Protein AF-A0A2G6Q7E4-F1 (afdb_monomer)

Nearest PDB structures (foldseek):
  8eja-assembly1_B  TM=3.509E-01  e=7.124E+00  synthetic construct

Sequence (103 aa):
MKKKIQYIIYLFSYLPIYIFAYPVIFILGMAMDSPNEEHYIVQSMFYIFIVLITIGGAWVLNFLFRVSLKLEKNTVYTKTIFIMHLVLIPATPYVFLLGLHYL

Radius of gyration: 16.08 Å; Cα contacts (8 Å, |Δi|>4): 53; chains: 1; bounding box: 31×25×47 Å

Foldseek 3Di:
DLQVVLLVCLLCQLVVLCVVCVVVLVVLLVLCVDPVHDNVVSVVVLVVSLVVSLVVSLVVSVVCCVPPRPDDPPDPSVVVSSVVSSVCSSVVSVVVSVVVVVD

Secondary structure (DSSP, 8-state):
-HHHHHHHHHHHTTHHHHHHHHHHHHHHHHHHH-TTS-HHHHHHHHHHHHHHHHHHHHHHHHHHIIIII-PPTT-HHHHHHHHHHHHHHHHHHHHHHHHHHT-

Mean predicted aligned error: 5.51 Å

Solvent-accessible surface area (backbone atoms only — no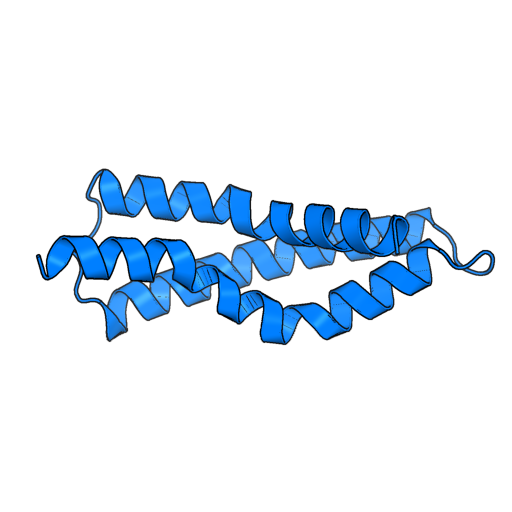t comparable to full-atom values): 5936 Å² total; per-residue (Å²): 111,72,70,61,52,53,52,52,52,56,65,53,55,60,59,67,52,45,73,73,44,43,67,58,54,51,52,52,52,56,48,60,73,36,90,88,49,63,54,70,58,52,51,51,53,50,53,54,48,39,52,50,52,35,54,52,42,55,51,51,46,53,48,48,43,67,71,74,62,74,62,73,78,90,36,71,69,54,48,52,46,54,54,48,47,72,49,52,54,52,46,47,60,54,56,52,52,56,53,58,75,77,107

pLDDT: mean 84.37, std 7.52, range [57.47, 93.56]

Organism: NCBI:txid2039284

Structure (mmCIF, N/CA/C/O backbone):
data_AF-A0A2G6Q7E4-F1
#
_entry.id   AF-A0A2G6Q7E4-F1
#
loop_
_atom_site.group_PDB
_atom_site.id
_atom_site.type_symbol
_atom_site.label_atom_id
_atom_site.label_alt_id
_atom_site.label_comp_id
_atom_site.label_asym_id
_atom_site.label_entity_id
_atom_site.label_seq_id
_atom_site.pdbx_PDB_ins_code
_atom_site.Cartn_x
_atom_site.Cartn_y
_atom_site.Cartn_z
_atom_site.occupancy
_atom_site.B_iso_or_equiv
_atom_site.auth_seq_id
_atom_site.auth_comp_id
_atom_site.auth_asym_id
_atom_site.auth_atom_id
_atom_site.pdbx_PDB_model_num
ATOM 1 N N . MET A 1 1 ? -16.741 8.997 19.922 1.00 57.47 1 MET A N 1
ATOM 2 C CA . MET A 1 1 ? -15.858 9.641 18.916 1.00 57.47 1 MET A CA 1
ATOM 3 C C . MET A 1 1 ? -14.502 8.954 18.749 1.00 57.47 1 MET A C 1
ATOM 5 O O . MET A 1 1 ? -14.146 8.682 17.612 1.00 57.47 1 MET A O 1
ATOM 9 N N . LYS A 1 2 ? -13.790 8.589 19.831 1.00 70.38 2 LYS A N 1
ATOM 10 C CA . LYS A 1 2 ? -12.447 7.960 19.777 1.00 70.38 2 LYS A CA 1
ATOM 11 C C . LYS A 1 2 ? -12.329 6.748 18.827 1.00 70.38 2 LYS A C 1
ATOM 13 O O . LYS A 1 2 ? -11.458 6.745 17.969 1.00 70.38 2 LYS A O 1
ATOM 18 N N . LYS A 1 3 ? -13.262 5.783 18.898 1.00 73.62 3 LYS A N 1
ATOM 19 C CA . LYS A 1 3 ? -13.257 4.584 18.029 1.00 73.62 3 LYS A CA 1
ATOM 20 C C . LYS A 1 3 ? -13.455 4.895 16.535 1.00 73.62 3 LYS A C 1
ATOM 22 O O . LYS A 1 3 ? -12.809 4.277 15.702 1.00 73.62 3 LYS A O 1
ATOM 27 N N . LYS A 1 4 ? -14.309 5.869 16.184 1.00 81.25 4 LYS A N 1
ATOM 28 C CA . LYS A 1 4 ? -14.559 6.250 14.776 1.00 81.25 4 LYS A CA 1
ATOM 29 C C . LYS A 1 4 ? -13.291 6.806 14.122 1.00 81.25 4 LYS A C 1
ATOM 31 O O . LYS A 1 4 ? -12.947 6.406 13.020 1.00 81.25 4 LYS A O 1
ATOM 36 N N . ILE A 1 5 ? -12.571 7.665 14.845 1.00 83.62 5 ILE A N 1
ATOM 37 C CA . ILE A 1 5 ? -11.306 8.250 14.382 1.00 83.62 5 ILE A CA 1
ATOM 38 C C . ILE A 1 5 ? -10.247 7.157 14.181 1.00 83.62 5 ILE A C 1
ATOM 40 O O . ILE A 1 5 ? -9.564 7.158 13.166 1.00 83.62 5 ILE A O 1
ATOM 44 N N . GLN A 1 6 ? -10.157 6.178 15.087 1.00 83.88 6 GLN A N 1
ATOM 45 C CA . GLN A 1 6 ? -9.225 5.053 14.940 1.00 83.88 6 GLN A CA 1
ATOM 46 C C . GLN A 1 6 ? -9.500 4.213 13.684 1.00 83.88 6 GLN A C 1
ATOM 48 O O . GLN A 1 6 ? -8.553 3.793 13.027 1.00 83.88 6 GLN A O 1
ATOM 53 N N . TYR A 1 7 ? -10.768 4.001 13.317 1.00 83.94 7 TYR A N 1
ATOM 54 C CA . TYR A 1 7 ? -11.120 3.304 12.074 1.00 83.94 7 TYR A CA 1
ATOM 55 C C . TYR A 1 7 ? -10.785 4.112 10.819 1.00 83.94 7 TYR A C 1
ATOM 57 O O . TYR A 1 7 ? -10.328 3.533 9.840 1.00 83.94 7 TYR A O 1
ATOM 65 N N . ILE A 1 8 ? -10.966 5.434 10.852 1.00 86.69 8 ILE A N 1
ATOM 66 C CA . ILE A 1 8 ? -10.571 6.317 9.745 1.00 86.69 8 ILE A CA 1
ATOM 67 C C . ILE A 1 8 ? -9.050 6.285 9.567 1.00 86.69 8 ILE A C 1
ATOM 69 O O . ILE A 1 8 ? -8.566 6.064 8.463 1.00 86.69 8 ILE A O 1
ATOM 73 N N . ILE A 1 9 ? -8.291 6.427 10.657 1.00 85.62 9 ILE A N 1
A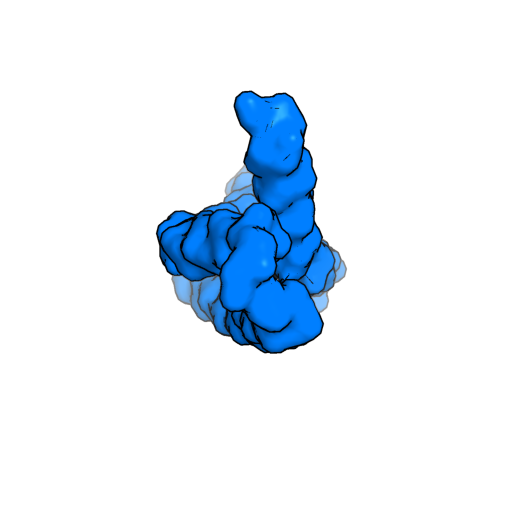TOM 74 C CA . ILE A 1 9 ? -6.826 6.316 10.624 1.00 85.62 9 ILE A CA 1
ATOM 75 C C . ILE A 1 9 ? -6.412 4.944 10.086 1.00 85.62 9 ILE A C 1
ATOM 77 O O . ILE A 1 9 ? -5.498 4.856 9.272 1.00 85.62 9 ILE A O 1
ATOM 81 N N . TYR A 1 10 ? -7.107 3.877 10.490 1.00 84.75 10 TYR A N 1
ATOM 82 C CA . TYR A 1 10 ? -6.835 2.538 9.982 1.00 84.75 10 TYR A CA 1
ATOM 83 C C . TYR A 1 10 ? -7.084 2.431 8.473 1.00 84.75 10 TYR A C 1
ATOM 85 O O . TYR A 1 10 ? -6.235 1.898 7.768 1.00 84.75 10 TYR A O 1
ATOM 93 N N . LEU A 1 11 ? -8.180 2.997 7.961 1.00 87.69 11 LEU A N 1
ATOM 94 C CA . LEU A 1 11 ? -8.479 3.023 6.527 1.00 87.69 11 LEU A CA 1
ATOM 95 C C . LEU A 1 11 ? -7.413 3.759 5.704 1.00 87.69 11 LEU A C 1
ATOM 97 O O . LEU A 1 11 ? -7.135 3.349 4.587 1.00 87.69 11 LEU A O 1
ATOM 101 N N . PHE A 1 12 ? -6.808 4.823 6.235 1.00 87.69 12 PHE A N 1
ATOM 102 C CA . PHE A 1 12 ? -5.767 5.586 5.532 1.00 87.69 12 PHE A CA 1
ATOM 103 C C . PHE A 1 12 ? -4.340 5.096 5.805 1.00 87.69 12 PHE A C 1
ATOM 105 O O . PHE A 1 12 ? -3.389 5.600 5.209 1.00 87.69 12 PHE A O 1
ATOM 112 N N . SER A 1 13 ? -4.165 4.094 6.669 1.00 86.00 13 SER A N 1
ATOM 113 C CA . SER A 1 13 ? -2.838 3.622 7.088 1.00 86.00 13 SER A CA 1
ATOM 114 C C . SER A 1 13 ? -2.037 2.896 6.000 1.00 86.00 13 SER A C 1
ATOM 116 O O . SER A 1 13 ? -0.877 2.566 6.226 1.00 86.00 13 SER A O 1
ATOM 118 N N . TYR A 1 14 ? -2.609 2.703 4.809 1.00 86.81 14 TYR A N 1
ATOM 119 C CA . TYR A 1 14 ? -1.891 2.213 3.632 1.00 86.81 14 TYR A CA 1
ATOM 120 C C . TYR A 1 14 ? -1.161 3.286 2.837 1.00 86.81 14 TYR A C 1
ATOM 122 O O . TYR A 1 14 ? -0.219 2.957 2.123 1.00 86.81 14 TYR A O 1
ATOM 130 N N . LEU A 1 15 ? -1.538 4.559 2.982 1.00 87.69 15 LEU A N 1
ATOM 131 C CA . LEU A 1 15 ? -0.885 5.653 2.261 1.00 87.69 15 LEU A CA 1
ATOM 132 C C . LEU A 1 15 ? 0.640 5.713 2.489 1.00 87.69 15 LEU A C 1
ATOM 134 O O . LEU A 1 15 ? 1.366 5.889 1.511 1.00 87.69 15 LEU A O 1
ATOM 138 N N . PRO A 1 16 ? 1.169 5.504 3.714 1.00 86.62 16 PRO A N 1
ATOM 139 C CA . PRO A 1 16 ? 2.611 5.505 3.950 1.00 86.62 16 PRO A CA 1
ATOM 140 C C . PRO A 1 16 ? 3.385 4.425 3.186 1.00 86.62 16 PRO A C 1
ATOM 142 O O . PRO A 1 16 ? 4.570 4.618 2.932 1.00 86.62 16 PRO A O 1
ATOM 145 N N . ILE A 1 17 ? 2.748 3.315 2.785 1.00 86.94 17 ILE A N 1
ATOM 146 C CA . ILE A 1 17 ? 3.403 2.278 1.966 1.00 86.94 17 ILE A CA 1
ATOM 147 C C . ILE A 1 17 ? 3.915 2.895 0.663 1.00 86.94 17 ILE A C 1
ATOM 149 O O . ILE A 1 17 ? 5.013 2.568 0.213 1.00 86.94 17 ILE A O 1
ATOM 153 N N . TYR A 1 18 ? 3.161 3.832 0.084 1.00 85.75 18 TYR A N 1
ATOM 154 C CA . TYR A 1 18 ? 3.538 4.447 -1.182 1.00 85.75 18 TYR A CA 1
ATOM 155 C C . TYR A 1 18 ? 4.696 5.410 -1.073 1.00 85.75 18 TYR A C 1
ATOM 157 O O . TYR A 1 18 ? 5.393 5.565 -2.059 1.00 85.75 18 TYR A O 1
ATOM 165 N N . ILE A 1 19 ? 4.978 5.988 0.094 1.00 86.94 19 ILE A N 1
ATOM 166 C CA . ILE A 1 19 ? 6.189 6.806 0.260 1.00 86.94 19 ILE A CA 1
ATOM 167 C C . ILE A 1 19 ? 7.429 5.963 -0.076 1.00 86.94 19 ILE A C 1
ATOM 169 O O . ILE A 1 19 ? 8.340 6.434 -0.750 1.00 86.94 19 ILE A O 1
ATOM 173 N N . PHE A 1 20 ? 7.427 4.690 0.329 1.00 86.25 20 PHE A N 1
ATOM 174 C CA . PHE A 1 20 ? 8.513 3.753 0.047 1.00 86.25 20 PHE A CA 1
ATOM 175 C C . PHE A 1 20 ? 8.378 3.062 -1.313 1.00 86.25 20 PHE A C 1
ATOM 177 O O . PHE A 1 20 ? 9.387 2.757 -1.943 1.00 86.25 20 PHE A O 1
ATOM 184 N N . ALA A 1 21 ? 7.152 2.812 -1.781 1.00 89.31 21 ALA A N 1
ATOM 185 C CA . ALA A 1 21 ? 6.921 2.169 -3.074 1.00 89.31 21 ALA A CA 1
ATOM 186 C C . ALA A 1 21 ? 7.134 3.120 -4.266 1.00 89.31 21 ALA A C 1
ATOM 188 O O . ALA A 1 21 ? 7.465 2.662 -5.358 1.00 89.31 21 ALA A O 1
ATOM 189 N N . TYR A 1 22 ? 6.954 4.429 -4.066 1.00 88.44 22 TYR A N 1
ATOM 190 C CA . TYR A 1 22 ? 6.925 5.437 -5.127 1.00 88.44 22 TYR A CA 1
ATOM 191 C C . TYR A 1 22 ? 8.161 5.435 -6.032 1.00 88.44 22 TYR A C 1
ATOM 193 O O . TYR A 1 22 ? 7.969 5.405 -7.245 1.00 88.44 22 TYR A O 1
ATOM 201 N N . PRO A 1 23 ? 9.411 5.403 -5.522 1.00 90.25 23 PRO A N 1
ATOM 202 C CA . PRO A 1 23 ? 10.586 5.395 -6.394 1.00 90.25 23 PRO A CA 1
ATOM 203 C C . PRO A 1 23 ? 10.588 4.212 -7.368 1.00 90.25 23 PRO A C 1
ATOM 205 O O . PRO A 1 23 ? 10.939 4.367 -8.533 1.00 90.25 23 PRO A O 1
ATOM 208 N N . VAL A 1 24 ? 10.140 3.042 -6.908 1.00 91.38 24 VAL A N 1
ATOM 209 C CA . VAL A 1 24 ? 10.069 1.835 -7.739 1.00 91.38 24 VAL A CA 1
ATOM 210 C C . VAL A 1 24 ? 8.935 1.942 -8.757 1.00 91.38 24 VAL A C 1
ATOM 212 O O . VAL A 1 24 ? 9.149 1.640 -9.927 1.00 91.38 24 VAL A O 1
ATOM 215 N N . ILE A 1 25 ? 7.756 2.425 -8.344 1.00 90.06 25 ILE A N 1
ATOM 216 C CA . ILE A 1 25 ? 6.620 2.665 -9.253 1.00 90.06 25 ILE A CA 1
ATOM 217 C C . ILE A 1 25 ? 7.017 3.650 -10.356 1.00 90.06 25 ILE A C 1
ATOM 219 O O . ILE A 1 25 ? 6.704 3.417 -11.517 1.00 90.06 25 ILE A O 1
ATOM 223 N N . PHE A 1 26 ? 7.726 4.722 -10.003 1.00 88.44 26 PHE A N 1
ATOM 224 C CA . PHE A 1 26 ? 8.169 5.743 -10.945 1.00 88.44 26 PHE A CA 1
ATOM 225 C C . PHE A 1 26 ? 9.166 5.189 -1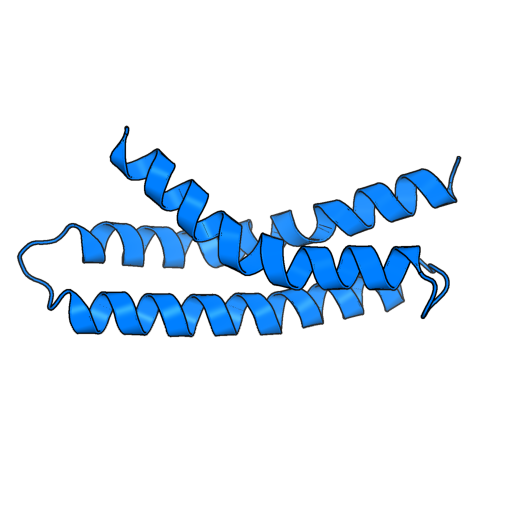1.971 1.00 88.44 26 PHE A C 1
ATOM 227 O O . PHE A 1 26 ? 8.979 5.384 -13.169 1.00 88.44 26 PHE A O 1
ATOM 234 N N . ILE A 1 27 ? 10.185 4.446 -11.523 1.00 90.19 27 ILE A N 1
ATOM 235 C CA . ILE A 1 27 ? 11.172 3.819 -12.419 1.00 90.19 27 ILE A CA 1
ATOM 236 C C . ILE A 1 27 ? 10.497 2.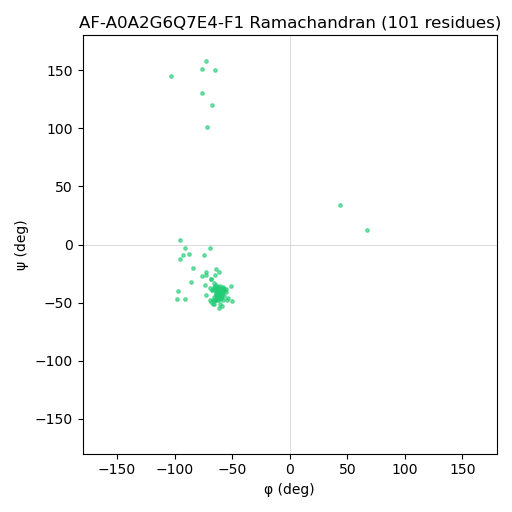814 -13.357 1.00 90.19 27 ILE A C 1
ATOM 238 O O . ILE A 1 27 ? 10.752 2.840 -14.558 1.00 90.19 27 ILE A O 1
ATOM 242 N N . LEU A 1 28 ? 9.614 1.958 -12.831 1.00 89.81 28 LEU A N 1
ATOM 243 C CA . LEU A 1 28 ? 8.876 0.993 -13.649 1.00 89.81 28 LEU A CA 1
ATOM 244 C C . LEU A 1 28 ? 7.916 1.685 -14.624 1.00 89.81 28 LEU A C 1
ATOM 246 O O . LEU A 1 28 ? 7.778 1.228 -15.752 1.00 89.81 28 LEU A O 1
ATOM 250 N N . GLY A 1 29 ? 7.295 2.795 -14.217 1.00 85.38 29 GLY A N 1
ATOM 251 C CA . GLY A 1 29 ? 6.467 3.635 -15.082 1.00 85.38 29 GLY A CA 1
ATOM 252 C C . GLY A 1 29 ? 7.247 4.170 -16.279 1.00 85.38 29 GLY A C 1
ATOM 253 O O . GLY A 1 29 ? 6.861 3.925 -17.414 1.00 85.38 29 GLY A O 1
ATOM 254 N N . MET A 1 30 ? 8.399 4.801 -16.035 1.00 86.81 30 MET A N 1
ATOM 255 C CA . MET A 1 30 ? 9.263 5.289 -17.117 1.00 86.81 30 MET A CA 1
ATOM 256 C C . MET A 1 30 ? 9.786 4.157 -18.012 1.00 86.81 30 MET A C 1
ATOM 258 O O . MET A 1 30 ? 9.890 4.328 -19.222 1.00 86.81 30 MET A O 1
ATOM 262 N N . ALA A 1 31 ? 10.115 2.997 -17.434 1.00 87.75 31 ALA A N 1
ATOM 263 C CA . ALA A 1 31 ? 10.563 1.837 -18.201 1.00 87.75 31 ALA A CA 1
ATOM 264 C C . ALA A 1 31 ? 9.456 1.276 -19.112 1.00 87.75 31 ALA A C 1
ATOM 266 O O . ALA A 1 31 ? 9.761 0.804 -20.202 1.00 87.75 31 ALA A O 1
ATOM 267 N N . MET A 1 32 ? 8.182 1.353 -18.704 1.00 84.69 32 MET A N 1
ATOM 268 C CA . MET A 1 32 ? 7.054 0.929 -19.544 1.00 84.69 32 MET A CA 1
ATOM 269 C C . MET A 1 32 ? 6.838 1.833 -20.760 1.00 84.69 32 MET A C 1
ATOM 271 O O . MET A 1 32 ? 6.386 1.326 -21.783 1.00 84.69 32 MET A O 1
ATOM 275 N N . ASP A 1 33 ? 7.184 3.118 -20.668 1.00 83.31 33 ASP A N 1
ATOM 276 C CA . ASP A 1 33 ? 7.064 4.081 -21.774 1.00 83.31 33 ASP A CA 1
ATOM 277 C C . ASP A 1 33 ? 8.309 4.113 -22.688 1.00 83.31 33 ASP A C 1
ATOM 279 O O . ASP A 1 33 ? 8.298 4.745 -23.746 1.00 83.31 33 ASP A O 1
ATOM 283 N N . SER A 1 34 ? 9.397 3.432 -22.309 1.00 83.94 34 SER A N 1
ATOM 284 C CA . SER A 1 34 ? 10.634 3.381 -23.093 1.00 83.94 34 SER A CA 1
ATOM 285 C C . SER A 1 34 ? 10.502 2.440 -24.299 1.00 83.94 34 SER A C 1
ATOM 287 O O . SER A 1 34 ? 10.166 1.271 -24.118 1.00 83.94 34 SER A O 1
ATOM 289 N N . PRO A 1 35 ? 10.868 2.874 -25.521 1.00 82.25 35 PRO A N 1
ATOM 290 C CA . PRO A 1 35 ? 10.856 2.010 -26.703 1.00 82.25 35 PRO A CA 1
ATOM 291 C C . PRO A 1 35 ? 12.009 0.992 -26.728 1.00 82.25 35 PRO A C 1
ATOM 293 O O . PRO A 1 35 ? 12.043 0.129 -27.601 1.00 82.25 35 PRO A O 1
ATOM 296 N N . ASN A 1 36 ? 12.976 1.112 -25.812 1.00 86.25 36 ASN A N 1
ATOM 297 C CA . ASN A 1 36 ? 14.166 0.259 -25.767 1.00 86.25 36 ASN A CA 1
ATOM 298 C C . ASN A 1 36 ? 13.998 -0.969 -24.860 1.00 86.25 36 ASN A C 1
ATOM 300 O O . ASN A 1 36 ? 14.877 -1.827 -24.845 1.00 86.25 36 ASN A O 1
ATOM 304 N N . GLU A 1 37 ? 12.913 -1.039 -24.089 1.00 83.88 37 GLU A N 1
ATOM 305 C CA . GLU A 1 37 ? 12.686 -2.096 -23.108 1.00 83.88 37 GLU A CA 1
ATOM 306 C C . GLU A 1 37 ? 11.678 -3.126 -23.622 1.00 83.88 37 GLU A C 1
ATOM 308 O O . GLU A 1 37 ? 10.698 -2.803 -24.297 1.00 83.88 37 GLU A O 1
ATOM 313 N N . GLU A 1 38 ? 11.874 -4.393 -23.259 1.00 89.50 38 GLU A N 1
ATOM 314 C CA . GLU A 1 38 ? 10.878 -5.424 -23.538 1.00 89.50 38 GLU A CA 1
ATOM 315 C C . GLU A 1 38 ? 9.658 -5.227 -22.628 1.00 89.50 38 GLU A C 1
ATOM 317 O O . GLU A 1 38 ? 9.659 -5.628 -21.460 1.00 89.50 38 GLU A O 1
ATOM 322 N N . HIS A 1 39 ? 8.584 -4.645 -23.171 1.00 85.06 39 HIS A N 1
ATOM 323 C CA . HIS A 1 39 ? 7.366 -4.325 -22.414 1.00 85.06 39 HIS A CA 1
ATOM 324 C C . HIS A 1 39 ? 6.810 -5.509 -21.602 1.00 85.06 39 HIS A C 1
ATOM 326 O O . HIS A 1 39 ? 6.336 -5.316 -20.484 1.00 85.06 39 HIS A O 1
ATOM 332 N N . TYR A 1 40 ? 6.912 -6.744 -22.112 1.00 89.00 40 TYR A N 1
ATOM 333 C CA . TYR A 1 40 ? 6.495 -7.950 -21.384 1.00 89.00 40 TYR A CA 1
ATOM 334 C C . TYR A 1 40 ? 7.278 -8.160 -20.073 1.00 89.00 40 TYR A C 1
ATOM 336 O O . TYR A 1 40 ? 6.692 -8.527 -19.046 1.00 89.00 40 TYR A O 1
ATOM 344 N N . ILE A 1 41 ? 8.592 -7.917 -20.088 1.00 90.50 41 ILE A N 1
ATOM 345 C CA . ILE A 1 41 ? 9.455 -8.070 -18.913 1.00 90.50 41 ILE A CA 1
ATOM 346 C C . ILE A 1 41 ? 9.099 -7.000 -17.882 1.00 90.50 41 ILE A C 1
ATOM 348 O O . ILE A 1 41 ? 8.839 -7.328 -16.721 1.00 90.50 41 ILE A O 1
ATOM 352 N N . VAL A 1 42 ? 9.007 -5.737 -18.308 1.00 90.12 42 VAL A N 1
ATOM 353 C CA . VAL A 1 42 ? 8.683 -4.613 -17.415 1.00 90.12 42 VAL A CA 1
ATOM 354 C C . VAL A 1 42 ? 7.300 -4.796 -16.782 1.00 90.12 42 VAL A C 1
ATOM 356 O O . VAL A 1 42 ? 7.139 -4.627 -15.571 1.00 90.12 42 VAL A O 1
ATOM 359 N N . GLN A 1 43 ? 6.309 -5.232 -17.564 1.00 89.75 43 GLN A N 1
ATOM 360 C CA . GLN A 1 43 ? 4.959 -5.505 -17.072 1.00 89.75 43 GLN A CA 1
ATOM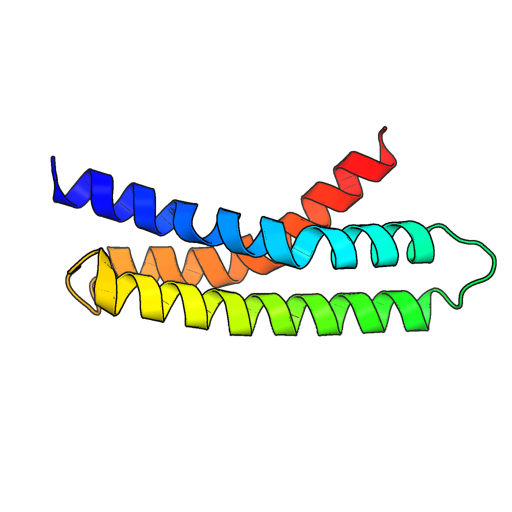 361 C C . GLN A 1 43 ? 4.942 -6.649 -16.042 1.00 89.75 43 GLN A C 1
ATOM 363 O O . GLN A 1 43 ? 4.271 -6.556 -15.012 1.00 89.75 43 GLN A O 1
ATOM 368 N N . SER A 1 44 ? 5.722 -7.708 -16.269 1.00 92.81 44 SER A N 1
ATOM 369 C CA . SER A 1 44 ? 5.864 -8.816 -15.315 1.00 92.81 44 SER A CA 1
ATOM 370 C C . SER A 1 44 ? 6.514 -8.359 -14.005 1.00 92.81 44 SER A C 1
ATOM 372 O O . SER A 1 44 ? 6.020 -8.685 -12.922 1.00 92.81 44 SER A O 1
ATOM 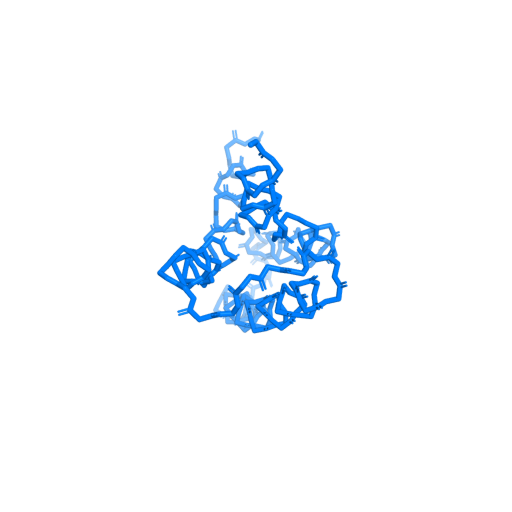374 N N . MET A 1 45 ? 7.576 -7.549 -14.084 1.00 92.75 45 MET A N 1
ATOM 375 C CA . MET A 1 45 ? 8.222 -6.944 -12.912 1.00 92.75 45 MET A CA 1
ATOM 376 C C . MET A 1 45 ? 7.249 -6.061 -12.127 1.00 92.75 45 MET A C 1
ATOM 378 O O . MET A 1 45 ? 7.220 -6.119 -10.896 1.00 92.75 45 MET A O 1
ATOM 382 N N . PHE A 1 46 ? 6.410 -5.296 -12.826 1.00 91.38 46 PHE A N 1
ATOM 383 C CA . PHE A 1 46 ? 5.385 -4.460 -12.214 1.00 91.38 46 PHE A CA 1
ATOM 384 C C . PHE A 1 46 ? 4.334 -5.279 -11.453 1.00 91.38 46 PHE A C 1
ATOM 386 O O . PHE A 1 46 ? 4.039 -4.969 -10.297 1.00 91.38 46 PHE A O 1
ATOM 393 N N . TYR A 1 47 ? 3.820 -6.369 -12.030 1.00 91.06 47 TYR A N 1
ATOM 394 C CA . TYR A 1 47 ? 2.880 -7.249 -11.325 1.00 91.06 47 TYR A CA 1
ATOM 395 C C . TYR A 1 47 ? 3.506 -7.909 -10.092 1.00 91.06 47 TYR A C 1
ATOM 397 O O . TYR A 1 47 ? 2.881 -7.936 -9.030 1.00 91.06 47 TYR A O 1
ATOM 405 N N . ILE A 1 48 ? 4.746 -8.398 -10.199 1.00 93.56 48 ILE A N 1
ATOM 406 C CA . ILE A 1 48 ? 5.475 -8.972 -9.058 1.00 93.56 48 ILE A CA 1
ATOM 407 C C . ILE A 1 48 ? 5.630 -7.923 -7.955 1.00 93.56 48 ILE A C 1
ATOM 409 O O . ILE A 1 48 ? 5.345 -8.200 -6.789 1.00 93.56 48 ILE A O 1
ATOM 413 N N . PHE A 1 49 ? 6.023 -6.703 -8.318 1.00 92.69 49 PHE A N 1
ATOM 414 C CA . PHE A 1 49 ? 6.155 -5.604 -7.374 1.00 92.69 49 PHE A CA 1
ATOM 415 C C . PHE A 1 49 ? 4.827 -5.285 -6.674 1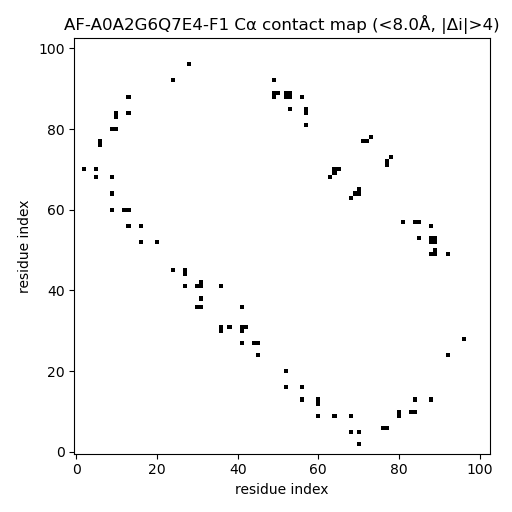.00 92.69 49 PHE A C 1
ATOM 417 O O . PHE A 1 49 ? 4.801 -5.177 -5.447 1.00 92.69 49 PHE A O 1
ATOM 424 N N . ILE A 1 50 ? 3.717 -5.221 -7.415 1.00 91.81 50 ILE A N 1
ATOM 425 C CA . ILE A 1 50 ? 2.374 -5.017 -6.852 1.00 91.81 50 ILE A CA 1
ATOM 426 C C . ILE A 1 50 ? 2.022 -6.096 -5.824 1.00 91.81 50 ILE A C 1
ATOM 428 O O . ILE A 1 50 ? 1.514 -5.786 -4.740 1.00 91.81 50 ILE A O 1
ATOM 432 N N . VAL A 1 51 ? 2.303 -7.362 -6.130 1.00 91.81 51 VAL A N 1
ATOM 433 C CA . VAL A 1 51 ? 2.056 -8.470 -5.200 1.00 91.81 51 VAL A CA 1
ATOM 434 C C . VAL A 1 51 ? 2.889 -8.293 -3.928 1.00 91.81 51 VAL A C 1
ATOM 436 O O . VAL A 1 51 ? 2.351 -8.402 -2.822 1.00 91.81 51 VAL A O 1
ATOM 439 N N . LEU A 1 52 ? 4.171 -7.944 -4.064 1.00 92.50 52 LEU A N 1
ATOM 440 C CA . LEU A 1 52 ? 5.070 -7.726 -2.929 1.00 92.50 52 LEU A CA 1
ATOM 441 C C . LEU A 1 52 ? 4.610 -6.572 -2.033 1.00 92.50 52 LEU A C 1
ATOM 443 O O . LEU A 1 52 ? 4.528 -6.752 -0.816 1.00 92.50 52 LEU A O 1
ATOM 447 N N . ILE A 1 53 ? 4.256 -5.413 -2.599 1.00 92.19 53 ILE A N 1
ATOM 448 C CA . ILE A 1 53 ? 3.772 -4.275 -1.799 1.00 92.19 53 ILE A CA 1
ATOM 449 C C . ILE A 1 53 ? 2.404 -4.552 -1.176 1.00 92.19 53 ILE A C 1
ATOM 451 O O . ILE A 1 53 ? 2.124 -4.048 -0.093 1.00 92.19 53 ILE A O 1
ATOM 455 N N . THR A 1 54 ? 1.565 -5.377 -1.807 1.00 92.31 54 THR A N 1
ATOM 456 C CA . THR A 1 54 ? 0.258 -5.759 -1.254 1.00 92.31 54 THR A CA 1
ATOM 457 C C . THR A 1 54 ? 0.431 -6.653 -0.035 1.00 92.31 54 THR A C 1
ATOM 459 O O . THR A 1 54 ? -0.149 -6.380 1.016 1.00 92.31 54 THR A O 1
ATOM 462 N N . ILE A 1 55 ? 1.275 -7.683 -0.136 1.00 90.69 55 ILE A N 1
ATOM 463 C CA . ILE A 1 55 ? 1.570 -8.592 0.979 1.00 90.69 55 ILE A CA 1
ATOM 464 C C . ILE A 1 55 ? 2.308 -7.845 2.097 1.00 90.69 55 ILE A C 1
ATOM 466 O O . ILE A 1 55 ? 1.887 -7.888 3.256 1.00 90.69 55 ILE A O 1
ATOM 470 N N . GLY A 1 56 ? 3.383 -7.130 1.755 1.00 89.44 56 GLY A N 1
ATOM 471 C CA . GLY A 1 56 ? 4.179 -6.360 2.711 1.00 89.44 56 GLY A CA 1
ATOM 472 C C . GLY A 1 56 ? 3.360 -5.257 3.377 1.00 89.44 56 GLY A C 1
ATOM 473 O O . GLY A 1 56 ? 3.385 -5.106 4.596 1.00 89.44 56 GLY A O 1
ATOM 474 N N . GLY A 1 57 ? 2.552 -4.547 2.595 1.00 87.12 57 GLY A N 1
ATOM 475 C CA . GLY A 1 57 ? 1.631 -3.528 3.071 1.00 87.12 57 GLY A CA 1
ATOM 476 C C . GLY A 1 57 ? 0.590 -4.079 4.036 1.00 87.12 57 GLY A C 1
ATOM 477 O O . GLY A 1 57 ? 0.464 -3.583 5.155 1.00 87.12 57 GLY A O 1
ATOM 478 N N . ALA A 1 58 ? -0.103 -5.157 3.664 1.00 85.81 58 ALA A N 1
ATOM 479 C CA . ALA A 1 58 ? -1.067 -5.820 4.540 1.00 85.81 58 ALA A CA 1
ATOM 480 C C . ALA A 1 58 ? -0.425 -6.292 5.858 1.00 85.81 58 ALA A C 1
ATOM 482 O O . ALA A 1 58 ? -1.042 -6.195 6.926 1.00 85.81 58 ALA A O 1
ATOM 483 N N . TRP A 1 59 ? 0.825 -6.758 5.807 1.00 86.00 59 TRP A N 1
ATOM 484 C CA . TRP A 1 59 ? 1.582 -7.150 6.992 1.00 86.00 59 TRP A CA 1
ATOM 485 C C . TRP A 1 59 ? 1.911 -5.956 7.900 1.00 86.00 59 TRP A C 1
ATOM 487 O O . TRP A 1 59 ? 1.622 -6.008 9.101 1.00 86.00 59 TRP A O 1
ATOM 497 N N . VAL A 1 60 ? 2.421 -4.858 7.334 1.00 83.00 60 VAL A N 1
ATOM 498 C CA . VAL A 1 60 ? 2.714 -3.610 8.062 1.00 83.00 60 VAL A CA 1
ATOM 499 C C . VAL A 1 60 ? 1.446 -3.028 8.690 1.00 83.00 60 VAL A C 1
ATOM 501 O O . VAL A 1 60 ? 1.455 -2.664 9.867 1.00 83.00 60 VAL A O 1
ATOM 504 N N . LEU A 1 61 ? 0.325 -3.007 7.965 1.00 80.88 61 LEU A N 1
ATOM 505 C CA . LEU A 1 61 ? -0.957 -2.552 8.507 1.00 80.88 61 LEU A CA 1
ATOM 506 C C . LEU A 1 61 ? -1.439 -3.406 9.677 1.00 80.88 61 LEU A C 1
ATOM 508 O O . LEU A 1 61 ? -1.927 -2.874 10.674 1.00 80.88 61 LEU A O 1
ATOM 512 N N . ASN A 1 62 ? -1.310 -4.728 9.576 1.00 80.81 62 ASN A N 1
ATOM 513 C CA . ASN A 1 62 ? -1.672 -5.631 10.665 1.00 80.81 62 ASN A CA 1
ATOM 514 C C . ASN A 1 62 ? -0.772 -5.416 11.896 1.00 80.81 62 ASN A C 1
ATOM 516 O O . ASN A 1 62 ? -1.246 -5.490 13.033 1.00 80.81 62 ASN A O 1
ATOM 520 N N . PHE A 1 63 ? 0.510 -5.104 11.695 1.00 80.75 63 PHE A N 1
ATOM 521 C CA . PHE A 1 63 ? 1.419 -4.741 12.780 1.00 80.75 63 PHE A CA 1
ATOM 522 C C . PHE A 1 63 ? 1.025 -3.410 13.442 1.00 80.75 63 PHE A C 1
ATOM 524 O O . PHE A 1 63 ? 0.821 -3.372 14.658 1.00 80.75 63 PHE A O 1
ATOM 531 N N . LEU A 1 64 ? 0.817 -2.345 12.659 1.00 75.19 64 LEU A N 1
ATOM 532 C CA . LEU A 1 64 ? 0.371 -1.034 13.154 1.00 75.19 64 LEU A CA 1
ATOM 533 C C . LEU A 1 64 ? -0.968 -1.126 13.898 1.00 75.19 64 LEU A C 1
ATOM 535 O O . LEU A 1 64 ? -1.147 -0.517 14.955 1.00 75.19 64 LEU A O 1
ATOM 539 N N . PHE A 1 65 ? -1.890 -1.948 13.397 1.00 73.50 65 PHE A N 1
ATOM 540 C CA . PHE A 1 65 ? -3.152 -2.253 14.063 1.00 73.50 65 PHE A CA 1
ATOM 541 C C . PHE A 1 65 ? -2.934 -2.844 15.464 1.00 73.50 65 PHE A C 1
ATOM 543 O O . PHE A 1 65 ? -3.563 -2.405 16.432 1.00 73.50 65 PHE A O 1
ATOM 550 N N . ARG A 1 66 ? -2.037 -3.833 15.582 1.00 70.75 66 ARG A N 1
ATOM 551 C CA . ARG A 1 66 ? -1.752 -4.529 16.846 1.00 70.75 66 ARG A CA 1
ATOM 552 C C . ARG A 1 66 ? -1.076 -3.624 17.871 1.00 70.75 66 ARG A C 1
ATOM 554 O O . ARG A 1 66 ? -1.391 -3.741 19.053 1.00 70.75 66 ARG A O 1
ATOM 561 N N . VAL A 1 67 ? -0.165 -2.760 17.433 1.00 72.81 67 VAL A N 1
ATOM 562 C CA . VAL A 1 67 ? 0.684 -1.966 18.333 1.00 72.81 67 VAL A CA 1
ATOM 563 C C . VAL A 1 67 ? 0.054 -0.615 18.676 1.00 72.81 67 VAL A C 1
ATOM 565 O O . VAL A 1 67 ? -0.006 -0.249 19.849 1.00 72.81 67 VAL A O 1
ATOM 568 N N . SER A 1 68 ? -0.458 0.121 17.687 1.00 70.19 68 SER A N 1
ATOM 569 C CA . SER A 1 68 ? -0.798 1.540 17.861 1.00 70.19 68 SER A CA 1
ATOM 570 C C . SER A 1 68 ? -2.271 1.796 18.171 1.00 70.19 68 SER A C 1
ATOM 572 O O . SER A 1 68 ? -2.585 2.660 18.989 1.00 70.19 68 SER A O 1
ATOM 574 N N . LEU A 1 69 ? -3.196 1.074 17.531 1.00 69.56 69 LEU A N 1
ATOM 575 C CA . LEU A 1 69 ? -4.613 1.463 17.549 1.00 69.56 69 LEU A CA 1
ATOM 576 C C . LEU A 1 69 ? -5.453 0.757 18.622 1.00 69.56 69 LEU A C 1
ATOM 578 O O . LEU A 1 69 ? -6.563 1.218 18.891 1.00 69.56 69 LEU A O 1
ATOM 582 N N . LYS A 1 70 ? -4.942 -0.307 19.266 1.00 72.88 70 LYS A N 1
ATOM 583 C CA . LYS A 1 70 ? -5.650 -1.100 20.303 1.00 72.88 70 LYS A CA 1
ATOM 584 C C . LYS A 1 70 ? -7.118 -1.397 19.934 1.00 72.88 70 LYS A C 1
ATOM 586 O O . LYS A 1 70 ? -8.001 -1.404 20.790 1.00 72.88 70 LYS A O 1
ATOM 591 N N . LEU A 1 71 ? -7.386 -1.575 18.641 1.00 72.00 71 LEU A N 1
ATOM 592 C CA . LEU A 1 71 ? -8.720 -1.829 18.112 1.00 72.00 71 LEU A CA 1
ATOM 593 C C . LEU A 1 71 ? -9.116 -3.284 18.382 1.00 72.00 71 LEU A C 1
ATOM 595 O O . LEU A 1 71 ? -8.278 -4.184 18.453 1.00 72.00 71 LEU A O 1
ATOM 599 N N . GLU A 1 72 ? -10.417 -3.512 18.524 1.00 76.31 72 GLU A N 1
ATOM 600 C CA . GLU A 1 72 ? -10.969 -4.843 18.756 1.00 76.31 72 GLU A CA 1
ATOM 601 C C . GLU A 1 72 ? -10.768 -5.717 17.511 1.00 76.31 72 GLU A C 1
ATOM 603 O O . GLU A 1 72 ? -11.216 -5.375 16.412 1.00 76.31 72 GLU A O 1
ATOM 608 N N . LYS A 1 73 ? -10.040 -6.827 17.679 1.00 69.62 73 LYS A N 1
ATOM 609 C CA . LYS A 1 73 ? -9.739 -7.772 16.598 1.00 69.62 73 LYS A CA 1
ATOM 610 C C . LYS A 1 73 ? -11.020 -8.436 16.101 1.00 69.62 73 LYS A C 1
ATOM 612 O O . LYS A 1 73 ? -11.929 -8.698 16.878 1.00 69.62 73 LYS A O 1
ATOM 617 N N . ASN A 1 74 ? -11.027 -8.807 14.821 1.00 76.50 74 ASN A N 1
ATOM 618 C CA . ASN A 1 74 ? -12.019 -9.716 14.236 1.00 76.50 74 ASN A CA 1
ATOM 619 C C . ASN A 1 74 ? -13.458 -9.164 14.167 1.00 76.50 74 ASN A C 1
ATOM 621 O O . ASN A 1 74 ? -14.389 -9.916 13.880 1.00 76.50 74 ASN A O 1
ATOM 625 N N . THR A 1 75 ? -13.650 -7.862 14.381 1.00 86.00 75 THR A N 1
ATOM 626 C CA . THR A 1 75 ? -14.940 -7.199 14.159 1.00 86.00 75 THR A CA 1
ATOM 627 C C . THR A 1 75 ? -15.226 -7.050 12.666 1.00 86.00 75 THR A C 1
ATOM 629 O O . THR A 1 75 ? -14.306 -7.022 11.846 1.00 86.00 75 THR A O 1
ATOM 632 N N . VAL A 1 76 ? -16.503 -6.893 12.302 1.00 87.50 76 VAL A N 1
ATOM 633 C CA . VAL A 1 76 ? -16.906 -6.655 10.904 1.00 87.50 76 VAL A CA 1
ATOM 634 C C . VAL A 1 76 ? -16.144 -5.460 10.320 1.00 87.50 76 VAL A C 1
ATOM 636 O O . VAL A 1 76 ? -15.532 -5.592 9.272 1.00 87.50 76 VAL A O 1
ATOM 639 N N . TYR A 1 77 ? -16.054 -4.341 11.048 1.00 84.94 77 TYR A N 1
ATOM 640 C CA . TYR A 1 77 ? -15.341 -3.139 10.595 1.00 84.94 77 TYR A CA 1
ATOM 641 C C . TYR A 1 77 ? -13.852 -3.374 10.316 1.00 84.94 77 TYR A C 1
ATOM 643 O O . TYR A 1 77 ? -13.347 -2.942 9.283 1.00 84.94 77 TYR A O 1
ATOM 651 N N . THR A 1 78 ? -13.140 -4.061 11.215 1.00 84.75 78 THR A N 1
ATOM 652 C CA . THR A 1 78 ? -11.700 -4.320 11.028 1.00 84.75 78 THR A CA 1
ATOM 653 C C . THR A 1 78 ? -11.438 -5.257 9.856 1.00 84.75 78 THR A C 1
ATOM 655 O O . THR A 1 78 ? -10.522 -5.001 9.077 1.00 84.75 78 THR A O 1
ATOM 658 N N . LYS A 1 79 ? -12.276 -6.285 9.671 1.00 85.50 79 LYS A N 1
ATOM 659 C CA . LYS A 1 79 ? -12.212 -7.174 8.503 1.00 85.50 79 LYS A CA 1
ATOM 660 C C . LYS A 1 79 ? -12.494 -6.434 7.209 1.00 85.50 79 LYS A C 1
ATOM 662 O O . LYS A 1 79 ? -11.739 -6.588 6.259 1.00 85.50 79 LYS A O 1
ATOM 667 N N . THR A 1 80 ? -13.546 -5.619 7.178 1.00 90.19 80 THR A N 1
ATOM 668 C CA . THR A 1 80 ? -13.899 -4.856 5.982 1.00 90.19 80 THR A CA 1
ATOM 669 C C . THR A 1 80 ? -12.760 -3.924 5.597 1.00 90.19 80 THR A C 1
ATOM 671 O O . THR A 1 80 ? -12.351 -3.931 4.444 1.00 90.19 80 THR A O 1
ATOM 674 N N . ILE A 1 81 ? -12.190 -3.180 6.550 1.00 88.69 81 ILE A N 1
ATOM 675 C CA . ILE A 1 81 ? -11.058 -2.292 6.262 1.00 88.69 81 ILE A CA 1
ATOM 676 C C . ILE A 1 81 ? -9.838 -3.100 5.794 1.00 88.69 81 ILE A C 1
ATOM 678 O O . ILE A 1 81 ? -9.175 -2.696 4.847 1.00 88.69 81 ILE A O 1
ATOM 682 N N . PHE A 1 82 ? -9.546 -4.262 6.382 1.00 86.38 82 PHE A N 1
ATOM 683 C CA . PHE A 1 82 ? -8.466 -5.129 5.896 1.00 86.38 82 PHE A CA 1
ATOM 684 C C . PHE A 1 82 ? -8.698 -5.612 4.452 1.00 86.38 82 PHE A C 1
ATOM 686 O O . PHE A 1 82 ? -7.785 -5.561 3.635 1.00 86.38 82 PHE A O 1
ATOM 693 N N . ILE A 1 83 ? -9.923 -6.014 4.107 1.00 89.50 83 ILE A N 1
ATOM 694 C CA . ILE A 1 83 ? -10.289 -6.400 2.736 1.00 89.50 83 ILE A CA 1
ATOM 695 C C . ILE A 1 83 ? -10.158 -5.206 1.785 1.00 89.50 83 ILE A C 1
ATOM 697 O O . ILE A 1 83 ? -9.618 -5.360 0.694 1.00 89.50 83 ILE A O 1
ATOM 701 N N . MET A 1 84 ? -10.582 -4.008 2.204 1.00 90.88 84 MET A N 1
ATOM 702 C CA . MET A 1 84 ? -10.386 -2.791 1.412 1.00 90.88 84 MET A CA 1
ATOM 703 C C . MET A 1 84 ? -8.906 -2.573 1.098 1.00 90.88 84 MET A C 1
ATOM 705 O O . MET A 1 84 ? -8.585 -2.217 -0.026 1.00 90.88 84 MET A O 1
ATOM 709 N N . HIS A 1 85 ? -7.991 -2.848 2.029 1.00 89.19 85 HIS A N 1
ATOM 710 C CA . HIS A 1 85 ? -6.554 -2.726 1.776 1.00 89.19 85 HIS A CA 1
ATOM 711 C C . HIS A 1 85 ? -6.026 -3.688 0.712 1.00 89.19 85 HIS A C 1
ATOM 713 O O . HIS A 1 85 ? -5.173 -3.291 -0.076 1.00 89.19 85 HIS A O 1
ATOM 719 N N . LEU A 1 86 ? -6.562 -4.907 0.628 1.00 89.31 86 LEU A N 1
ATOM 720 C CA . LEU A 1 86 ? -6.197 -5.854 -0.433 1.00 89.31 86 LEU A CA 1
ATOM 721 C C . LEU A 1 86 ? -6.581 -5.356 -1.831 1.00 89.31 86 LEU A C 1
ATOM 723 O O . LEU A 1 86 ? -6.013 -5.824 -2.809 1.00 89.31 86 LEU A O 1
ATOM 727 N N . VAL A 1 87 ? -7.522 -4.414 -1.927 1.00 90.81 87 VAL A N 1
ATOM 728 C CA . VAL A 1 87 ? -7.932 -3.787 -3.189 1.00 90.81 87 VAL A CA 1
ATOM 729 C C . VAL A 1 87 ? -7.231 -2.443 -3.386 1.00 90.81 87 VAL A C 1
ATOM 731 O O . VAL A 1 87 ? -6.677 -2.182 -4.447 1.00 90.81 87 VAL A O 1
ATOM 734 N N . LEU A 1 88 ? -7.210 -1.594 -2.359 1.00 90.25 88 LEU A N 1
ATOM 735 C CA . LEU A 1 88 ? -6.647 -0.245 -2.417 1.00 90.25 88 LEU A CA 1
ATOM 736 C C . LEU A 1 88 ? -5.133 -0.257 -2.646 1.00 90.25 88 LEU A C 1
ATOM 738 O O . LEU A 1 88 ? -4.640 0.581 -3.404 1.00 90.25 88 LEU A O 1
ATOM 742 N N . ILE A 1 89 ? -4.409 -1.202 -2.030 1.00 90.81 89 ILE A N 1
ATOM 743 C CA . ILE A 1 89 ? -2.952 -1.309 -2.179 1.00 90.81 89 ILE A CA 1
ATOM 744 C C . ILE A 1 89 ? -2.536 -1.577 -3.638 1.00 90.81 89 ILE A C 1
ATOM 746 O O . ILE A 1 89 ? -1.763 -0.800 -4.197 1.00 90.81 89 ILE A O 1
ATOM 750 N N . PRO A 1 90 ? -3.053 -2.623 -4.303 1.00 91.12 90 PRO A N 1
ATOM 751 C CA . PRO A 1 90 ? -2.715 -2.867 -5.698 1.00 91.12 90 PRO A CA 1
ATOM 752 C C . PRO A 1 90 ? -3.363 -1.869 -6.663 1.00 91.12 90 PRO A C 1
ATOM 754 O O . PRO A 1 90 ? -2.797 -1.634 -7.722 1.00 91.12 90 PRO A O 1
ATOM 757 N N . ALA A 1 91 ? -4.507 -1.257 -6.331 1.00 89.69 91 ALA A N 1
ATOM 758 C CA . ALA A 1 91 ? -5.194 -0.324 -7.230 1.00 89.69 91 ALA A CA 1
ATOM 759 C C . ALA A 1 91 ? -4.502 1.045 -7.354 1.00 89.69 91 ALA A C 1
ATOM 761 O O . ALA A 1 91 ? -4.526 1.653 -8.424 1.00 89.69 91 ALA A O 1
ATOM 762 N N . THR A 1 92 ? -3.886 1.553 -6.284 1.00 89.44 92 THR A N 1
ATOM 763 C CA . THR A 1 92 ? -3.327 2.921 -6.287 1.00 89.44 92 THR A CA 1
ATOM 764 C C . THR A 1 92 ? -2.175 3.109 -7.283 1.00 89.44 92 THR A C 1
ATOM 766 O O . THR A 1 92 ? -2.185 4.131 -7.965 1.00 89.44 92 THR A O 1
ATOM 769 N N . PRO A 1 93 ? -1.219 2.168 -7.446 1.00 86.50 93 PRO A N 1
ATOM 770 C CA . PRO A 1 93 ? -0.197 2.267 -8.487 1.00 86.50 93 PRO A CA 1
ATOM 771 C C . PRO A 1 93 ? -0.779 2.421 -9.897 1.00 86.50 93 PRO A C 1
ATOM 773 O O . PRO A 1 93 ? -0.261 3.219 -10.670 1.00 86.50 93 PRO A O 1
ATOM 776 N N . TYR A 1 94 ? -1.880 1.729 -10.222 1.00 85.00 94 TYR A N 1
ATOM 777 C CA . TYR A 1 94 ? -2.547 1.887 -11.522 1.00 85.00 94 TYR A CA 1
ATOM 778 C C . TYR A 1 94 ? -3.149 3.278 -11.693 1.00 85.00 94 TYR A C 1
ATOM 780 O O . TYR A 1 94 ? -2.965 3.894 -12.736 1.00 85.00 94 TYR A O 1
ATOM 788 N N . VAL A 1 95 ? -3.844 3.790 -10.672 1.00 83.75 95 VAL A N 1
ATOM 789 C CA . VAL A 1 95 ? -4.417 5.147 -10.705 1.00 83.75 95 VAL A CA 1
ATOM 790 C C . VAL A 1 95 ? -3.314 6.195 -10.849 1.00 83.75 95 VAL A C 1
ATOM 792 O O . VAL A 1 95 ? -3.461 7.154 -11.601 1.00 83.75 95 VAL A O 1
ATOM 795 N N . PHE A 1 96 ? -2.197 5.996 -10.153 1.00 82.50 96 PHE A N 1
ATOM 796 C CA . PHE A 1 96 ? -1.053 6.893 -10.201 1.00 82.50 96 PHE A CA 1
ATOM 797 C C . PHE A 1 96 ? -0.393 6.923 -11.588 1.00 82.50 96 PHE A C 1
ATOM 799 O O . PHE A 1 96 ? -0.177 8.001 -12.136 1.00 82.50 96 PHE A O 1
ATOM 806 N N . LEU A 1 97 ? -0.135 5.756 -12.183 1.00 81.31 97 LEU A N 1
ATOM 807 C CA . LEU A 1 97 ? 0.414 5.656 -13.538 1.00 81.31 97 LEU A CA 1
ATOM 808 C C . LEU A 1 97 ? -0.540 6.211 -14.596 1.00 81.31 97 LEU A C 1
ATOM 810 O O . LEU A 1 97 ? -0.104 6.898 -15.513 1.00 81.31 97 LEU A O 1
ATOM 814 N N . LEU A 1 98 ? -1.844 5.964 -14.448 1.00 80.62 98 LEU A N 1
ATOM 815 C CA . LEU A 1 98 ? -2.851 6.548 -15.328 1.00 80.62 98 LEU A CA 1
ATOM 816 C C . LEU A 1 98 ? -2.789 8.081 -15.274 1.00 80.6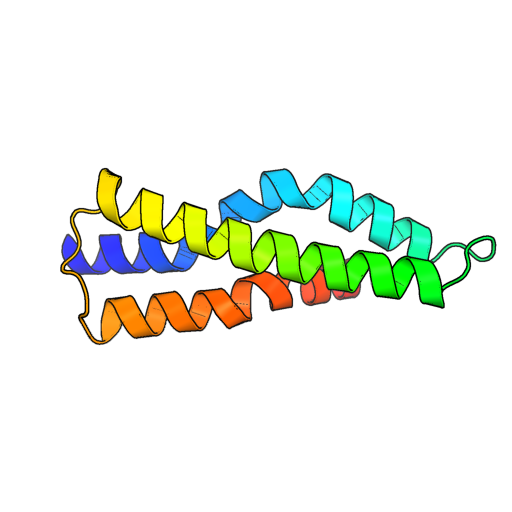2 98 LEU A C 1
ATOM 818 O O . LEU A 1 98 ? -2.829 8.725 -16.311 1.00 80.62 98 LEU A O 1
ATOM 822 N N . GLY A 1 99 ? -2.640 8.662 -14.079 1.00 76.38 99 GLY A N 1
ATOM 823 C CA . GLY A 1 99 ? -2.455 10.103 -13.908 1.00 76.38 99 GLY A CA 1
ATOM 824 C C . GLY A 1 99 ? -1.175 10.641 -14.558 1.00 76.38 99 GLY A C 1
ATOM 825 O O . GLY A 1 99 ? -1.227 11.699 -15.173 1.00 76.38 99 GLY A O 1
ATOM 826 N N . LEU A 1 100 ? -0.058 9.910 -14.464 1.00 71.12 100 LEU A N 1
ATOM 827 C CA . LEU A 1 100 ? 1.205 10.269 -15.125 1.00 71.12 100 LEU A CA 1
ATOM 828 C C . LEU A 1 100 ? 1.092 10.291 -16.652 1.00 71.12 100 LEU A C 1
ATOM 830 O O . LEU A 1 100 ? 1.685 11.157 -17.274 1.00 71.12 100 LEU A O 1
ATOM 834 N N . HIS A 1 101 ? 0.318 9.384 -17.249 1.00 68.81 101 HIS A N 1
ATOM 835 C CA . HIS A 1 101 ? 0.131 9.340 -18.703 1.00 68.81 101 HIS A CA 1
ATOM 836 C C . HIS A 1 101 ? -0.593 10.588 -19.248 1.00 68.81 101 HIS A C 1
ATOM 838 O O . HIS A 1 101 ? -0.437 10.941 -20.413 1.00 68.81 101 HIS A O 1
ATOM 844 N N . TYR A 1 102 ? -1.411 11.252 -18.424 1.00 66.62 102 TYR A N 1
ATOM 845 C CA . TYR A 1 102 ? -2.167 12.451 -18.811 1.00 66.62 102 TYR A CA 1
ATOM 846 C C . TYR A 1 102 ? -1.476 13.777 -18.43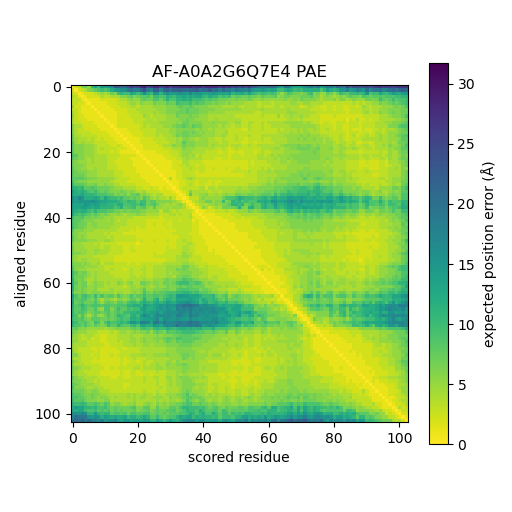8 1.00 66.62 102 TYR A C 1
ATOM 848 O O . TYR A 1 102 ? -2.084 14.835 -18.629 1.00 66.62 102 TYR A O 1
ATOM 856 N N . LEU A 1 103 ? -0.257 13.735 -17.888 1.00 58.19 103 LEU A N 1
ATOM 857 C CA . LEU A 1 103 ? 0.565 14.904 -17.542 1.00 58.19 103 LEU A CA 1
ATOM 858 C C . LEU A 1 103 ? 1.662 15.126 -18.585 1.00 58.19 103 LEU A C 1
ATOM 860 O O . LEU A 1 103 ? 1.913 16.314 -18.890 1.00 58.19 103 LEU A O 1
#